Protein AF-A0A183JZL6-F1 (afdb_monomer_lite)

Secondary structure (DSSP, 8-state):
----S----------TTTTTS-HHHHHHHHHHHHH-S-HHHHHHHHHHHH-----HHHHHHHHHHHHHHHHHHHHHHHHHHHHHHHHHS--

pLDDT: mean 73.08, std 14.51, range [39.97, 91.5]

Radius of gyration: 20.12 Å; chains: 1; bounding box: 58×56×25 Å

Structure (mmCIF, N/CA/C/O backbone):
data_AF-A0A183JZL6-F1
#
_entry.id   AF-A0A183JZL6-F1
#
loop_
_atom_site.group_PDB
_atom_site.id
_atom_site.type_symbol
_atom_site.label_atom_id
_atom_site.label_alt_id
_atom_site.label_comp_id
_atom_site.label_asym_id
_atom_site.label_entity_id
_atom_site.label_seq_id
_atom_site.pdbx_PDB_ins_code
_atom_site.Cartn_x
_atom_site.Cartn_y
_atom_site.Cartn_z
_atom_site.occupancy
_atom_site.B_iso_or_equiv
_atom_site.auth_seq_id
_atom_site.auth_comp_id
_atom_site.auth_asym_id
_atom_site.auth_atom_id
_atom_site.pdbx_PDB_model_num
ATOM 1 N N . MET A 1 1 ? -6.559 43.733 -10.974 1.00 53.47 1 MET A N 1
ATOM 2 C CA . MET A 1 1 ? -6.307 43.259 -9.597 1.00 53.47 1 MET A CA 1
ATOM 3 C C . MET A 1 1 ? -5.059 42.393 -9.641 1.00 53.47 1 MET A C 1
ATOM 5 O O . MET A 1 1 ? -5.061 41.416 -10.376 1.00 53.47 1 MET A O 1
ATOM 9 N N . LEU A 1 2 ? -3.976 42.810 -8.980 1.00 54.94 2 LEU A N 1
ATOM 10 C CA . LEU A 1 2 ? -2.679 42.125 -9.009 1.00 54.94 2 LEU A CA 1
ATOM 11 C C . LEU A 1 2 ? -2.568 41.261 -7.746 1.00 54.94 2 LEU A C 1
ATOM 13 O O . LEU A 1 2 ? -2.571 41.790 -6.635 1.00 54.94 2 LEU A O 1
ATOM 17 N N . HIS A 1 3 ? -2.532 39.939 -7.899 1.00 60.59 3 HIS A N 1
ATOM 18 C CA . HIS A 1 3 ? -2.365 39.037 -6.763 1.00 60.59 3 HIS A CA 1
ATOM 19 C C . HIS A 1 3 ? -0.896 39.077 -6.303 1.00 60.59 3 HIS A C 1
ATOM 21 O O . HIS A 1 3 ? -0.024 38.517 -6.953 1.00 60.59 3 HIS A O 1
ATOM 27 N N . ASN A 1 4 ? -0.630 39.761 -5.185 1.00 63.78 4 ASN A N 1
ATOM 28 C CA . ASN A 1 4 ? 0.704 39.999 -4.603 1.00 63.78 4 ASN A CA 1
ATOM 29 C C . ASN A 1 4 ? 1.194 38.881 -3.664 1.00 63.78 4 ASN A C 1
ATOM 31 O O . ASN A 1 4 ? 1.999 39.118 -2.767 1.00 63.78 4 ASN A O 1
ATOM 35 N N . HIS A 1 5 ? 0.713 37.656 -3.846 1.00 71.38 5 HIS A N 1
ATOM 36 C CA . HIS A 1 5 ? 1.273 36.512 -3.138 1.00 71.38 5 HIS A CA 1
ATOM 37 C C . HIS A 1 5 ? 1.821 35.537 -4.168 1.00 71.38 5 HIS A C 1
ATOM 39 O O . HIS A 1 5 ? 1.156 35.220 -5.156 1.00 71.38 5 HIS A O 1
ATOM 45 N N . SER A 1 6 ? 3.042 35.065 -3.937 1.00 64.94 6 SER A N 1
ATOM 46 C CA . SER A 1 6 ? 3.534 33.854 -4.569 1.00 64.94 6 SER A CA 1
ATOM 47 C C . SER A 1 6 ? 2.581 32.740 -4.155 1.00 64.94 6 SER A C 1
ATOM 49 O O . SER A 1 6 ? 2.610 32.259 -3.025 1.00 64.94 6 SER A O 1
ATOM 51 N N . CYS A 1 7 ? 1.670 32.378 -5.055 1.00 59.84 7 CYS A N 1
ATOM 52 C CA . CYS A 1 7 ? 0.840 31.206 -4.873 1.00 59.84 7 CYS A CA 1
ATOM 53 C C . CYS A 1 7 ? 1.781 30.002 -4.937 1.00 59.84 7 CYS A C 1
ATOM 55 O O . CYS A 1 7 ? 2.062 29.469 -6.011 1.00 59.84 7 CYS A O 1
ATOM 57 N N . SER A 1 8 ? 2.308 29.591 -3.782 1.00 60.75 8 SER A N 1
ATOM 58 C CA . SER A 1 8 ? 2.862 28.260 -3.599 1.00 60.75 8 SER A CA 1
ATOM 59 C C . SER A 1 8 ? 1.686 27.292 -3.626 1.00 60.75 8 SER A C 1
ATOM 61 O O . SER A 1 8 ? 1.295 26.699 -2.623 1.00 60.75 8 SER A O 1
ATOM 63 N N . SER A 1 9 ? 1.111 27.103 -4.813 1.00 57.12 9 SER A N 1
ATOM 64 C CA . SER A 1 9 ? 0.442 25.850 -5.114 1.00 57.12 9 SER A CA 1
ATOM 65 C C . SER A 1 9 ? 1.538 24.785 -5.115 1.00 57.12 9 SER A C 1
ATOM 67 O O . SER A 1 9 ? 2.039 24.337 -6.141 1.00 57.12 9 SER A O 1
ATOM 69 N N . SER A 1 10 ? 1.980 24.417 -3.907 1.00 58.66 10 SER A N 1
ATOM 70 C CA . SER A 1 10 ? 2.486 23.087 -3.658 1.00 58.66 10 SER A CA 1
ATOM 71 C C . SER A 1 10 ? 1.369 22.215 -4.177 1.00 58.66 10 SER A C 1
ATOM 73 O O . SER A 1 10 ? 0.260 22.234 -3.636 1.00 58.66 10 SER A O 1
ATOM 75 N N . TRP A 1 11 ? 1.614 21.565 -5.307 1.00 57.72 11 TRP A N 1
ATOM 76 C CA . TRP A 1 11 ? 0.809 20.447 -5.729 1.00 57.72 11 TRP A CA 1
ATOM 77 C C . TRP A 1 11 ? 0.908 19.476 -4.564 1.00 57.72 11 TRP A C 1
ATOM 79 O O . TRP A 1 11 ? 1.859 18.703 -4.476 1.00 57.72 11 TRP A O 1
ATOM 89 N N . MET A 1 12 ? -0.008 19.591 -3.599 1.00 57.75 12 MET A N 1
ATOM 90 C CA . MET A 1 12 ? -0.222 18.560 -2.613 1.00 57.75 12 MET A CA 1
ATOM 91 C C . MET A 1 12 ? -0.628 17.392 -3.479 1.00 57.75 12 MET A C 1
ATOM 93 O O . MET A 1 12 ? -1.760 17.329 -3.959 1.00 57.75 12 MET A O 1
ATOM 97 N N . VAL A 1 13 ? 0.357 16.551 -3.794 1.00 58.06 13 VAL A N 1
ATOM 98 C CA . VAL A 1 13 ? 0.150 15.261 -4.418 1.00 58.06 13 VAL A CA 1
ATOM 99 C C . VAL A 1 13 ? -0.836 14.616 -3.478 1.00 58.06 13 VAL A C 1
ATOM 101 O O . VAL A 1 13 ? -0.504 14.306 -2.334 1.00 58.06 13 VAL A O 1
ATOM 104 N N . CYS A 1 14 ? -2.097 14.627 -3.895 1.00 61.16 14 CYS A N 1
ATOM 105 C CA . CYS A 1 14 ? -3.201 14.255 -3.047 1.00 61.16 14 CYS A CA 1
ATOM 106 C C . CYS A 1 14 ? -3.106 12.744 -2.984 1.00 61.16 14 CYS A C 1
ATOM 108 O O . CYS A 1 14 ? -3.712 12.067 -3.808 1.00 61.16 14 CYS A O 1
ATOM 110 N N . ASP A 1 15 ? -2.238 12.248 -2.098 1.00 67.25 15 ASP A N 1
ATOM 111 C CA . ASP A 1 15 ? -2.021 10.832 -1.903 1.00 67.25 15 ASP A CA 1
ATOM 112 C C . ASP A 1 15 ? -3.384 10.290 -1.453 1.00 67.25 15 ASP A C 1
ATOM 114 O O . ASP A 1 15 ? -3.810 10.576 -0.323 1.00 67.25 15 ASP A O 1
ATOM 118 N N . PRO A 1 16 ? -4.105 9.549 -2.318 1.00 67.12 16 PRO A N 1
ATOM 119 C CA . PRO A 1 16 ? -5.441 9.059 -1.998 1.00 67.12 16 PRO A CA 1
ATOM 120 C C . PRO A 1 16 ? -5.431 8.196 -0.729 1.00 67.12 16 PRO A C 1
ATOM 122 O O . PRO A 1 16 ? -6.466 8.028 -0.079 1.00 67.12 16 PRO A O 1
ATOM 125 N N . TRP A 1 17 ? -4.249 7.694 -0.361 1.00 72.12 17 TRP A N 1
ATOM 126 C CA . TRP A 1 17 ? -3.975 6.884 0.809 1.00 72.12 17 TRP A CA 1
ATOM 127 C C . TRP A 1 17 ? -3.882 7.677 2.087 1.00 72.12 17 TRP A C 1
ATOM 129 O O . TRP A 1 17 ? -4.393 7.180 3.074 1.00 72.12 17 TRP A O 1
ATOM 139 N N . THR A 1 18 ? -3.348 8.898 2.093 1.00 69.19 18 THR A N 1
ATOM 140 C CA . THR A 1 18 ? -3.309 9.726 3.321 1.00 69.19 18 THR A CA 1
ATOM 141 C C . THR A 1 18 ? -4.698 9.990 3.904 1.00 69.19 18 THR A C 1
ATOM 143 O O . THR A 1 18 ? -4.845 10.216 5.101 1.00 69.19 18 THR A O 1
ATOM 146 N N . ARG A 1 19 ? -5.739 9.905 3.066 1.00 73.75 19 ARG A N 1
ATOM 147 C CA . ARG A 1 19 ? -7.144 10.014 3.481 1.00 73.75 19 ARG A CA 1
ATOM 148 C C . ARG A 1 19 ? -7.698 8.724 4.090 1.00 73.75 19 ARG A C 1
ATOM 150 O O . ARG A 1 19 ? -8.696 8.766 4.801 1.00 73.75 19 ARG A O 1
ATOM 157 N N . ARG A 1 20 ? -7.097 7.577 3.768 1.00 79.25 20 ARG A N 1
ATOM 158 C CA . ARG A 1 20 ? -7.54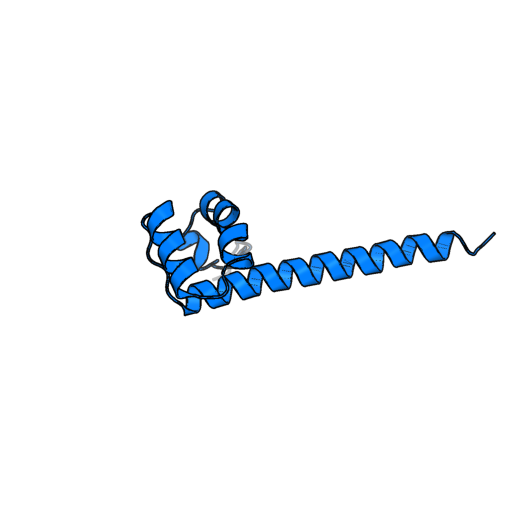8 6.247 4.193 1.00 79.25 20 ARG A CA 1
ATOM 159 C C . ARG A 1 20 ? -6.662 5.680 5.287 1.00 79.25 20 ARG A C 1
ATOM 161 O O . ARG A 1 20 ? -7.171 5.306 6.326 1.00 79.25 20 ARG A O 1
ATOM 168 N N . LEU A 1 21 ? -5.356 5.643 5.099 1.00 80.69 21 LEU A N 1
ATOM 169 C CA . LEU A 1 21 ? -4.374 5.087 6.020 1.00 80.69 21 LEU A CA 1
ATOM 170 C C . LEU A 1 21 ? -3.440 6.197 6.507 1.00 80.69 21 LEU A C 1
ATOM 172 O O . LEU A 1 21 ? -3.058 7.086 5.747 1.00 80.69 21 LEU A O 1
ATOM 176 N N . SER A 1 22 ? -3.057 6.133 7.776 1.00 84.25 22 SER A N 1
ATOM 177 C CA . SER A 1 22 ? -1.950 6.920 8.299 1.00 84.25 22 SER A CA 1
ATOM 178 C C . SER A 1 22 ? -0.639 6.445 7.667 1.00 84.25 22 SER A C 1
ATOM 180 O O . SER A 1 22 ? -0.537 5.326 7.155 1.00 84.25 22 SER A O 1
ATOM 182 N N . SER A 1 23 ? 0.394 7.286 7.712 1.00 82.19 23 SER A N 1
ATOM 183 C CA . SER A 1 23 ? 1.723 6.917 7.211 1.00 82.19 23 SER A CA 1
ATOM 184 C C . SER A 1 23 ? 2.287 5.678 7.916 1.00 82.19 23 SER A C 1
ATOM 186 O O . SER A 1 23 ? 2.913 4.839 7.273 1.00 82.19 23 SER A O 1
ATOM 188 N N . GLU A 1 24 ? 2.024 5.540 9.216 1.00 86.25 24 GLU A N 1
ATOM 189 C CA . GLU A 1 24 ? 2.440 4.387 10.016 1.00 86.25 24 GLU A CA 1
ATOM 190 C C . GLU A 1 24 ? 1.694 3.111 9.606 1.00 86.25 24 GLU A C 1
ATOM 192 O O . GLU A 1 24 ? 2.314 2.077 9.360 1.00 86.25 24 GLU A O 1
ATOM 197 N N . GLU A 1 25 ? 0.369 3.182 9.445 1.00 86.81 25 GLU A N 1
ATOM 198 C CA . GLU A 1 25 ? -0.423 2.056 8.938 1.00 86.81 25 GLU A CA 1
ATOM 199 C C . GLU A 1 25 ? 0.054 1.641 7.539 1.00 86.81 25 GLU A C 1
ATOM 201 O O . GLU A 1 25 ? 0.206 0.452 7.261 1.00 86.81 25 GLU A O 1
ATOM 206 N N . LYS A 1 26 ? 0.346 2.616 6.666 1.00 83.06 26 LYS A N 1
ATOM 207 C CA . LYS A 1 26 ? 0.859 2.375 5.310 1.00 83.06 26 LYS A CA 1
ATOM 208 C C . LYS A 1 26 ? 2.202 1.637 5.337 1.00 83.06 26 LYS A C 1
ATOM 210 O O . LYS A 1 26 ? 2.356 0.679 4.584 1.00 83.06 26 LYS A O 1
ATOM 215 N N . GLU A 1 27 ? 3.145 2.041 6.192 1.00 84.88 27 GLU A N 1
ATOM 216 C CA . GLU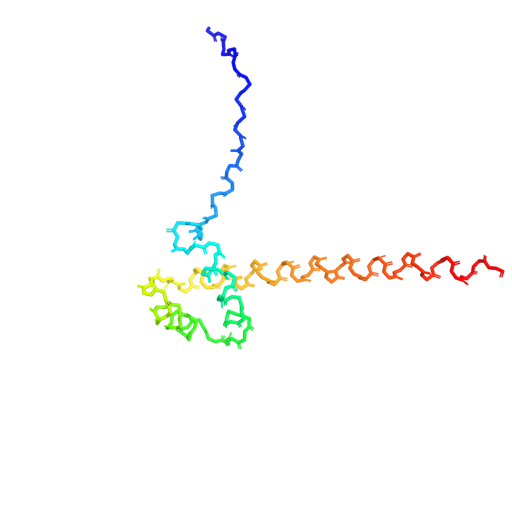 A 1 27 ? 4.430 1.344 6.407 1.00 84.88 27 GLU A CA 1
ATOM 217 C C . GLU A 1 27 ? 4.223 -0.100 6.889 1.00 84.88 27 GLU A C 1
ATOM 219 O O . GLU A 1 27 ? 4.722 -1.039 6.267 1.00 84.88 27 GLU A O 1
ATOM 224 N N . ASN A 1 28 ? 3.399 -0.298 7.920 1.00 87.12 28 ASN A N 1
ATOM 225 C CA . ASN A 1 28 ? 3.130 -1.618 8.505 1.00 87.12 28 ASN A CA 1
ATOM 226 C C . ASN A 1 28 ? 2.439 -2.594 7.535 1.00 87.12 28 ASN A C 1
ATOM 228 O O . ASN A 1 28 ? 2.545 -3.817 7.679 1.00 87.12 28 ASN A O 1
ATOM 232 N N . LEU A 1 29 ? 1.732 -2.070 6.531 1.00 86.69 29 LEU A N 1
ATOM 233 C CA . LEU A 1 29 ? 1.039 -2.855 5.510 1.00 86.69 29 LEU A CA 1
ATOM 234 C C . LEU A 1 29 ? 1.904 -3.169 4.280 1.00 86.69 29 LEU A C 1
ATOM 236 O O . LEU A 1 29 ? 1.565 -4.090 3.535 1.00 86.69 29 LEU A O 1
ATOM 240 N N . LYS A 1 30 ? 3.043 -2.488 4.075 1.00 86.31 30 LYS A N 1
ATOM 241 C CA . LYS A 1 30 ? 3.981 -2.778 2.970 1.00 86.31 30 LYS A CA 1
ATOM 242 C C . LYS A 1 30 ? 4.330 -4.263 2.820 1.00 86.31 30 LYS A C 1
ATOM 244 O O . LYS A 1 30 ? 4.241 -4.753 1.691 1.00 86.31 30 LYS A O 1
ATOM 249 N N . PRO A 1 31 ? 4.712 -5.004 3.882 1.00 85.44 31 PRO A N 1
ATOM 250 C CA . PRO A 1 31 ? 5.025 -6.423 3.736 1.00 85.44 31 PRO A CA 1
ATOM 251 C C . PRO A 1 31 ? 3.803 -7.228 3.284 1.00 85.44 31 PRO A C 1
ATOM 253 O O . PRO A 1 31 ? 3.921 -8.054 2.385 1.00 85.44 31 PRO A O 1
ATOM 256 N N . VAL A 1 32 ? 2.619 -6.946 3.829 1.00 86.31 32 VAL A N 1
ATOM 257 C CA . VAL A 1 32 ? 1.376 -7.640 3.452 1.00 86.31 32 VAL A CA 1
ATOM 258 C C . VAL A 1 32 ? 1.085 -7.454 1.962 1.00 86.31 32 VAL A C 1
ATOM 260 O O . VAL A 1 32 ? 0.862 -8.422 1.245 1.00 86.31 32 VAL A O 1
ATOM 263 N N . ILE A 1 33 ? 1.182 -6.221 1.465 1.00 84.62 33 ILE A N 1
ATOM 264 C CA . ILE A 1 33 ? 0.895 -5.885 0.061 1.00 84.62 33 ILE A CA 1
ATOM 265 C C . ILE A 1 33 ? 1.926 -6.494 -0.901 1.00 84.62 33 ILE A C 1
ATOM 267 O O . ILE A 1 33 ? 1.594 -6.836 -2.037 1.00 84.62 33 ILE A O 1
ATOM 271 N N . LEU A 1 34 ? 3.184 -6.619 -0.470 1.00 81.56 34 LEU A N 1
ATOM 272 C CA . LEU A 1 34 ? 4.253 -7.209 -1.278 1.00 81.56 34 LEU A CA 1
ATOM 273 C C . LEU A 1 34 ? 4.192 -8.739 -1.329 1.00 81.56 34 LEU A C 1
ATOM 275 O O . LEU A 1 34 ? 4.577 -9.313 -2.348 1.00 81.56 34 LEU A O 1
ATOM 279 N N . HIS A 1 35 ? 3.755 -9.386 -0.248 1.00 80.75 35 HIS A N 1
ATOM 280 C CA . HIS A 1 35 ? 3.777 -10.844 -0.121 1.00 80.75 35 HIS A CA 1
ATOM 281 C C . HIS A 1 35 ? 2.459 -11.517 -0.514 1.00 80.75 35 HIS A C 1
ATOM 283 O O . HIS A 1 35 ? 2.486 -12.644 -1.008 1.00 80.75 35 HIS A O 1
ATOM 289 N N . CYS A 1 36 ? 1.317 -10.847 -0.353 1.00 81.75 36 CYS A N 1
ATOM 290 C CA . CYS A 1 36 ? 0.031 -11.397 -0.768 1.00 81.75 36 CYS A CA 1
ATOM 291 C C . CYS A 1 36 ? -0.117 -11.394 -2.298 1.00 81.75 36 CYS A C 1
ATOM 293 O O . CYS A 1 36 ? 0.147 -10.402 -2.986 1.00 81.75 36 CYS A O 1
ATOM 295 N N . GLN A 1 37 ? -0.568 -12.528 -2.839 1.00 78.81 37 GLN A N 1
ATOM 296 C CA . GLN A 1 37 ? -0.832 -12.676 -4.272 1.00 78.81 37 GLN A CA 1
ATOM 297 C C . GLN A 1 37 ? -2.230 -12.177 -4.657 1.00 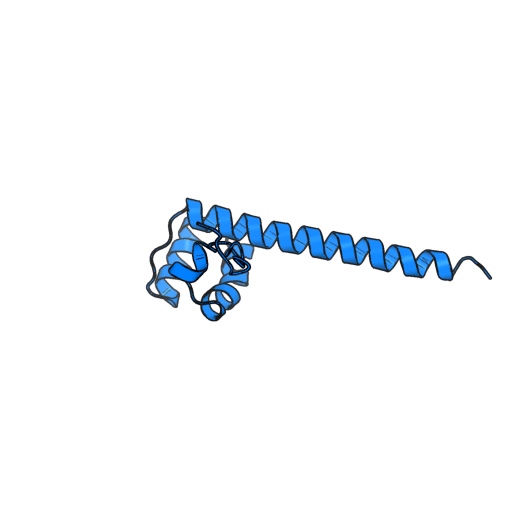78.81 37 GLN A C 1
ATOM 299 O O . GLN A 1 37 ? -2.385 -11.618 -5.744 1.00 78.81 37 GLN A O 1
ATOM 304 N N . SER A 1 38 ? -3.213 -12.332 -3.764 1.00 87.81 38 SER A N 1
ATOM 305 C CA . SER A 1 38 ? -4.600 -11.912 -3.978 1.00 87.81 38 SER A CA 1
ATOM 306 C C . SER A 1 38 ? -4.871 -10.507 -3.443 1.00 87.81 38 SER A C 1
ATOM 308 O O . SER A 1 38 ? -4.354 -10.114 -2.396 1.00 87.81 38 SER A O 1
ATOM 310 N N . ALA A 1 39 ? -5.722 -9.756 -4.147 1.00 87.50 39 ALA A N 1
ATOM 311 C CA . ALA A 1 39 ? -6.212 -8.467 -3.669 1.00 87.50 39 ALA A CA 1
ATOM 312 C C . ALA A 1 39 ? -7.153 -8.626 -2.464 1.00 87.50 39 ALA A C 1
ATOM 314 O O . ALA A 1 39 ? -7.109 -7.799 -1.557 1.00 87.50 39 ALA A O 1
ATOM 315 N N . ASP A 1 40 ? -7.950 -9.695 -2.423 1.00 90.19 40 ASP A N 1
ATOM 316 C CA . ASP A 1 40 ? -8.922 -9.931 -1.351 1.00 90.19 40 ASP A CA 1
ATOM 317 C C . ASP A 1 40 ? -8.239 -10.218 -0.009 1.00 90.19 40 ASP A C 1
ATOM 319 O O . ASP A 1 40 ? -8.665 -9.694 1.020 1.00 90.19 40 ASP A O 1
ATOM 323 N N . ASP A 1 41 ? -7.117 -10.943 -0.024 1.00 89.88 41 ASP A N 1
ATOM 324 C CA . ASP A 1 41 ? -6.310 -11.209 1.176 1.00 89.88 41 ASP A CA 1
ATOM 325 C C . ASP A 1 41 ? -5.745 -9.909 1.764 1.00 89.88 41 ASP A C 1
ATOM 327 O O . ASP A 1 41 ? -5.754 -9.696 2.979 1.00 89.88 41 ASP A O 1
ATOM 331 N N . VAL A 1 42 ? -5.291 -9.000 0.894 1.00 89.00 42 VAL A N 1
ATOM 332 C CA . VAL A 1 42 ? -4.789 -7.682 1.302 1.00 89.00 42 VAL A CA 1
ATOM 333 C C . VAL A 1 42 ? -5.921 -6.832 1.877 1.00 89.00 42 VAL A C 1
ATOM 335 O O . VAL A 1 42 ? -5.742 -6.217 2.925 1.00 89.00 42 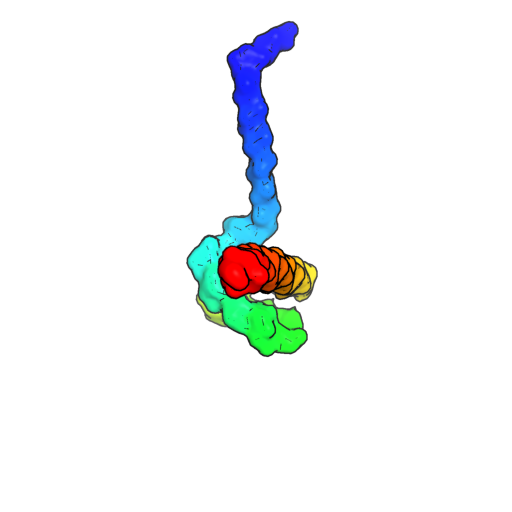VAL A O 1
ATOM 338 N N . ILE A 1 43 ? -7.096 -6.817 1.239 1.00 91.50 43 ILE A N 1
ATOM 339 C CA . ILE A 1 43 ? -8.275 -6.089 1.738 1.00 91.50 43 ILE A CA 1
ATOM 340 C C . ILE A 1 43 ? -8.693 -6.628 3.112 1.00 91.50 43 ILE A C 1
ATOM 342 O O . ILE A 1 43 ? -8.937 -5.841 4.029 1.00 91.50 43 ILE A O 1
ATOM 346 N N . GLY A 1 44 ? -8.738 -7.954 3.270 1.00 91.31 44 GLY A N 1
ATOM 347 C CA . GLY A 1 44 ? -9.053 -8.623 4.530 1.00 91.31 44 GLY A CA 1
ATOM 348 C C . GLY A 1 44 ? -8.072 -8.251 5.637 1.00 91.31 44 GLY A C 1
ATOM 349 O O . GLY A 1 44 ? -8.496 -7.824 6.709 1.00 91.31 44 GLY A O 1
ATOM 350 N N . SER A 1 45 ? -6.769 -8.309 5.354 1.00 90.12 45 SER A N 1
ATOM 351 C CA . SER A 1 45 ? -5.732 -7.966 6.331 1.00 90.12 45 SER A CA 1
ATOM 352 C C . SER A 1 45 ? -5.735 -6.480 6.709 1.00 90.12 45 SER A C 1
ATOM 354 O O . SER A 1 45 ? -5.549 -6.136 7.876 1.00 90.12 45 SER A O 1
ATOM 356 N N . ILE A 1 46 ? -5.998 -5.578 5.758 1.00 89.56 46 ILE A N 1
ATOM 357 C CA . ILE A 1 46 ? -6.138 -4.143 6.047 1.00 89.56 46 ILE A CA 1
ATOM 358 C C . ILE A 1 46 ? -7.341 -3.906 6.956 1.00 89.56 46 ILE A C 1
ATOM 360 O O . ILE A 1 46 ? -7.218 -3.208 7.966 1.00 89.56 46 ILE A O 1
ATOM 364 N N . LYS A 1 47 ? -8.485 -4.518 6.635 1.00 91.19 47 LYS A N 1
ATOM 365 C CA . LYS A 1 47 ? -9.697 -4.414 7.447 1.00 91.19 47 LYS A CA 1
ATOM 366 C C . LYS A 1 47 ? -9.486 -4.975 8.853 1.00 91.19 47 LYS A C 1
ATOM 368 O O . LYS A 1 47 ? -9.930 -4.357 9.810 1.00 91.19 47 LYS A O 1
ATOM 373 N N . GLU A 1 48 ? -8.791 -6.099 8.985 1.00 91.25 48 GLU A N 1
ATOM 374 C CA . GLU A 1 48 ? -8.468 -6.717 10.274 1.00 91.25 48 GLU A CA 1
ATOM 375 C C . GLU A 1 48 ? -7.560 -5.822 11.130 1.00 91.25 48 GLU A C 1
ATOM 377 O O . GLU A 1 48 ? -7.839 -5.602 12.305 1.00 91.25 48 GLU A O 1
ATOM 382 N N . ARG A 1 49 ? -6.489 -5.273 10.544 1.00 88.88 49 ARG A N 1
ATOM 383 C CA . ARG A 1 49 ? -5.461 -4.529 11.290 1.00 88.88 49 ARG A CA 1
ATOM 384 C C . ARG A 1 49 ? -5.821 -3.077 11.578 1.00 88.88 49 ARG A C 1
ATOM 386 O O . ARG A 1 49 ? -5.353 -2.525 12.565 1.00 88.88 49 ARG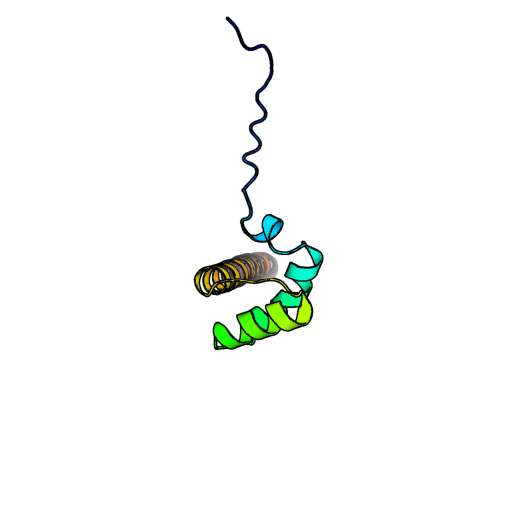 A O 1
ATOM 393 N N . THR A 1 50 ? -6.596 -2.446 10.700 1.00 86.75 50 THR A N 1
ATOM 394 C CA . THR A 1 50 ? -6.891 -1.002 10.779 1.00 86.75 50 THR A CA 1
ATOM 395 C C . THR A 1 50 ? -8.380 -0.701 10.935 1.00 86.75 50 THR A C 1
ATOM 397 O O . THR A 1 50 ? -8.751 0.432 11.228 1.00 86.75 50 THR A O 1
ATOM 400 N N . GLY A 1 51 ? -9.264 -1.682 10.713 1.00 88.44 51 GLY A N 1
ATOM 401 C CA . GLY A 1 51 ? -10.714 -1.468 10.666 1.00 88.44 51 GLY A CA 1
ATOM 402 C C . GLY A 1 51 ? -11.196 -0.739 9.408 1.00 88.44 51 GLY A C 1
ATOM 403 O O . GLY A 1 51 ? -12.393 -0.492 9.259 1.00 88.44 51 GLY A O 1
ATOM 404 N N . LYS A 1 52 ? -10.291 -0.378 8.489 1.00 87.88 52 LYS A N 1
ATOM 405 C CA . LYS A 1 52 ? -10.600 0.496 7.355 1.00 87.88 52 LYS A CA 1
ATOM 406 C C . LYS A 1 52 ? -10.943 -0.288 6.103 1.00 87.88 52 LYS A C 1
ATOM 408 O O . LYS A 1 52 ? -10.399 -1.357 5.835 1.00 87.88 52 LYS A O 1
ATOM 413 N N . GLN A 1 53 ? -11.842 0.283 5.309 1.00 87.19 53 GLN A N 1
ATOM 414 C CA . GLN A 1 53 ? -12.252 -0.299 4.041 1.00 87.19 53 GLN A CA 1
ATOM 415 C C . GLN A 1 53 ? -11.403 0.246 2.891 1.00 87.19 53 GLN A C 1
ATOM 417 O O . GLN A 1 53 ? -11.262 1.457 2.705 1.00 87.19 53 GLN A O 1
ATOM 422 N N . VAL A 1 54 ? -10.881 -0.675 2.090 1.00 85.88 54 VAL A N 1
ATOM 423 C CA . VAL A 1 54 ? -10.125 -0.408 0.865 1.00 85.88 54 VAL A CA 1
ATOM 424 C C . VAL A 1 54 ? -10.700 -1.246 -0.274 1.00 85.88 54 VAL A C 1
ATOM 426 O O . VAL A 1 54 ? -11.271 -2.310 -0.041 1.00 85.88 54 VAL A O 1
ATOM 429 N N . THR A 1 55 ? -10.591 -0.750 -1.503 1.00 89.19 55 THR A N 1
ATOM 430 C CA . THR A 1 55 ? -11.108 -1.421 -2.703 1.00 89.19 55 THR A CA 1
ATOM 431 C C . THR A 1 55 ? -9.995 -2.161 -3.458 1.00 89.19 55 THR A C 1
ATOM 433 O O . THR A 1 55 ? -8.811 -1.884 -3.260 1.00 89.19 55 THR A O 1
ATOM 436 N N . PRO A 1 56 ? -10.322 -3.074 -4.386 1.00 88.31 56 PRO A N 1
ATOM 437 C CA . PRO A 1 56 ? -9.309 -3.737 -5.212 1.00 88.31 56 PRO A CA 1
ATOM 438 C C . PRO A 1 56 ? -8.471 -2.770 -6.067 1.00 88.31 56 PRO A C 1
ATOM 440 O O . PRO A 1 56 ? -7.284 -3.005 -6.293 1.00 88.31 56 PRO A O 1
ATOM 443 N N . VAL A 1 57 ? -9.071 -1.661 -6.523 1.00 87.00 57 VAL A N 1
ATOM 444 C CA . VAL A 1 57 ? -8.373 -0.600 -7.278 1.00 87.00 57 VAL A CA 1
ATOM 445 C C . VAL A 1 57 ? -7.290 0.037 -6.418 1.00 87.00 57 VAL A C 1
ATOM 447 O O . VAL A 1 57 ? -6.169 0.254 -6.878 1.00 87.00 57 VAL A O 1
ATOM 450 N N . ASP A 1 58 ? -7.624 0.261 -5.152 1.00 84.69 58 ASP A N 1
ATOM 451 C CA . ASP A 1 58 ? -6.709 0.768 -4.149 1.00 84.69 58 ASP A CA 1
ATOM 452 C C . ASP A 1 58 ? -5.528 -0.219 -4.018 1.00 84.69 58 ASP A C 1
ATOM 454 O O . ASP A 1 58 ? -4.379 0.146 -4.259 1.00 84.69 58 ASP A O 1
ATOM 458 N N . VAL A 1 59 ? -5.773 -1.502 -3.743 1.00 86.62 59 VAL A N 1
ATOM 459 C CA . VAL A 1 59 ? -4.686 -2.494 -3.590 1.00 86.62 59 VAL A CA 1
ATOM 460 C C . VAL A 1 59 ? -3.767 -2.554 -4.818 1.00 86.62 59 VAL A C 1
ATOM 462 O O . VAL A 1 59 ? -2.539 -2.596 -4.681 1.00 86.62 59 VAL A O 1
ATOM 465 N N . LYS A 1 60 ? -4.338 -2.492 -6.027 1.00 85.50 60 LYS A N 1
ATOM 466 C CA . LYS A 1 60 ? -3.571 -2.441 -7.280 1.00 85.50 60 LYS A CA 1
ATOM 467 C C . LYS A 1 60 ? -2.658 -1.211 -7.342 1.00 85.50 60 LYS A C 1
ATOM 469 O O . LYS A 1 60 ? -1.504 -1.336 -7.751 1.00 85.50 60 LYS A O 1
ATOM 474 N N . GLY A 1 61 ? -3.152 -0.054 -6.902 1.00 83.19 61 GLY A N 1
ATOM 475 C CA . GLY A 1 61 ? -2.372 1.176 -6.779 1.00 83.19 61 GLY A CA 1
ATOM 476 C C . GLY A 1 61 ? -1.193 1.032 -5.813 1.00 83.19 61 GLY A C 1
ATOM 477 O O . GLY A 1 61 ? -0.061 1.323 -6.197 1.00 83.19 61 GLY A O 1
ATOM 478 N N . MET A 1 62 ? -1.418 0.493 -4.606 1.00 82.69 62 MET A N 1
ATOM 479 C CA . MET A 1 62 ? -0.341 0.302 -3.612 1.00 82.69 62 MET A CA 1
ATOM 480 C C . MET A 1 62 ? 0.757 -0.609 -4.143 1.00 82.69 62 MET A C 1
ATOM 482 O O . MET A 1 62 ? 1.946 -0.327 -3.999 1.00 82.69 62 MET A O 1
ATOM 486 N N . LYS A 1 63 ? 0.359 -1.713 -4.778 1.00 83.94 63 LYS A N 1
ATOM 487 C CA . LYS A 1 63 ? 1.308 -2.666 -5.343 1.00 83.94 63 LYS A CA 1
ATOM 488 C C . LYS A 1 63 ? 2.136 -2.021 -6.457 1.00 83.94 63 LYS A C 1
ATOM 490 O O . LYS A 1 63 ? 3.338 -2.274 -6.540 1.00 83.94 63 LYS A O 1
ATOM 495 N N . GLY A 1 64 ? 1.522 -1.154 -7.264 1.00 82.19 64 GLY A N 1
ATOM 496 C CA . GLY A 1 64 ? 2.199 -0.356 -8.287 1.00 82.19 64 GLY A CA 1
ATOM 497 C C . GLY A 1 64 ? 3.217 0.631 -7.708 1.00 82.19 64 GLY A C 1
ATOM 498 O O . GLY A 1 64 ? 4.369 0.635 -8.145 1.00 82.19 64 GLY A O 1
ATOM 499 N N . GLU A 1 65 ? 2.840 1.412 -6.691 1.00 79.69 65 GLU A N 1
ATOM 500 C CA . GLU A 1 65 ? 3.745 2.362 -6.020 1.00 79.69 65 GLU A CA 1
ATOM 501 C C . GLU A 1 65 ? 4.949 1.652 -5.388 1.00 79.69 65 GLU A C 1
ATOM 503 O O . GLU A 1 65 ? 6.095 2.042 -5.617 1.00 79.69 65 GLU A O 1
ATOM 508 N N . LEU A 1 66 ? 4.708 0.569 -4.640 1.00 78.81 66 LEU A N 1
ATOM 509 C CA . LEU A 1 66 ? 5.771 -0.188 -3.971 1.00 78.81 66 LEU A CA 1
ATOM 510 C C . LEU A 1 66 ? 6.713 -0.875 -4.967 1.00 78.81 66 LEU A C 1
ATOM 512 O O . LEU A 1 66 ? 7.918 -0.959 -4.725 1.00 78.81 66 LEU A O 1
ATOM 516 N N . SER A 1 67 ? 6.182 -1.338 -6.100 1.00 74.12 67 SER A N 1
ATOM 517 C CA . SER A 1 67 ? 6.996 -1.916 -7.175 1.00 74.12 67 SER A CA 1
ATOM 518 C C . SER A 1 67 ? 7.828 -0.846 -7.884 1.00 74.12 67 SER A C 1
ATOM 520 O O . SER A 1 67 ? 9.012 -1.058 -8.132 1.00 74.12 67 SER A O 1
ATOM 522 N N . THR A 1 68 ? 7.250 0.333 -8.136 1.00 74.31 68 THR A N 1
ATOM 523 C CA . THR A 1 68 ? 7.947 1.465 -8.769 1.00 74.31 68 THR A CA 1
ATOM 524 C C . THR A 1 68 ? 9.077 1.988 -7.880 1.00 74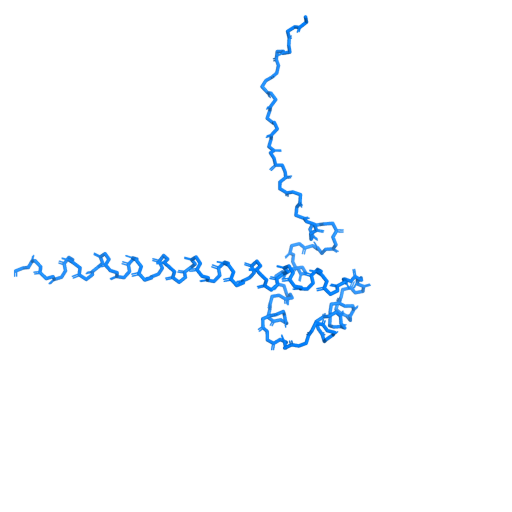.31 68 THR A C 1
ATOM 526 O O . THR A 1 68 ? 10.190 2.191 -8.362 1.00 74.31 68 THR A O 1
ATOM 529 N N . GLY A 1 69 ? 8.837 2.117 -6.569 1.00 64.19 69 GLY A N 1
ATOM 530 C CA . GLY A 1 69 ? 9.873 2.483 -5.598 1.00 64.19 69 GLY A CA 1
ATOM 531 C C . GLY A 1 69 ? 11.044 1.495 -5.588 1.00 64.19 69 GLY A C 1
ATOM 532 O O . GLY A 1 69 ? 12.200 1.913 -5.644 1.00 64.19 69 GLY A O 1
ATOM 533 N N . LYS A 1 70 ? 10.761 0.183 -5.625 1.00 63.03 70 LYS A N 1
ATOM 534 C CA . LYS A 1 70 ? 11.800 -0.856 -5.751 1.00 63.03 70 LYS A CA 1
ATOM 535 C C . LYS A 1 70 ? 12.575 -0.760 -7.065 1.00 63.03 70 LYS A C 1
ATOM 537 O O . LYS A 1 70 ? 13.794 -0.901 -7.053 1.00 63.03 70 LYS A O 1
ATOM 542 N N . CYS A 1 71 ? 11.904 -0.519 -8.192 1.00 59.09 71 CYS A N 1
ATOM 543 C CA . CYS A 1 71 ? 12.568 -0.367 -9.488 1.00 59.09 71 CYS A CA 1
ATOM 544 C C . CYS A 1 71 ? 13.545 0.818 -9.496 1.00 59.09 71 CYS A C 1
ATOM 546 O O . CYS A 1 71 ? 14.666 0.676 -9.983 1.00 59.09 71 CYS A O 1
ATOM 548 N N . ILE A 1 72 ? 13.152 1.953 -8.910 1.00 60.56 72 ILE A N 1
ATOM 549 C CA . ILE A 1 72 ? 14.010 3.139 -8.789 1.00 60.56 72 ILE A CA 1
ATOM 550 C C . ILE A 1 72 ? 15.209 2.847 -7.875 1.00 60.56 72 ILE A C 1
ATOM 552 O O . ILE A 1 72 ? 16.344 3.150 -8.240 1.00 60.56 72 ILE A O 1
ATOM 556 N N . GLU A 1 73 ? 14.995 2.200 -6.724 1.00 58.72 73 GLU A N 1
ATOM 557 C CA . GLU A 1 73 ? 16.086 1.827 -5.813 1.00 58.72 73 GLU A CA 1
ATOM 558 C C . GLU A 1 73 ? 17.097 0.880 -6.484 1.00 58.72 73 GLU A C 1
ATOM 560 O O . GLU A 1 73 ? 18.308 1.087 -6.387 1.00 58.72 73 GLU A O 1
ATOM 565 N N . ILE A 1 74 ? 16.617 -0.138 -7.207 1.00 66.44 74 ILE A N 1
ATOM 566 C CA . ILE A 1 74 ? 17.471 -1.077 -7.946 1.00 66.44 74 ILE A CA 1
ATOM 567 C C . ILE A 1 74 ? 18.260 -0.342 -9.031 1.00 66.44 74 ILE A C 1
ATOM 569 O O . ILE A 1 74 ? 19.466 -0.560 -9.146 1.00 66.44 74 ILE A O 1
ATOM 573 N N . TYR A 1 75 ? 17.617 0.549 -9.787 1.00 59.59 75 TYR A N 1
ATOM 574 C CA . TYR A 1 75 ? 18.274 1.349 -10.819 1.00 59.59 75 TYR A CA 1
ATOM 575 C C . TYR A 1 75 ? 19.436 2.173 -10.245 1.00 59.59 75 TYR A C 1
ATOM 577 O O . TYR A 1 75 ? 20.567 2.053 -10.718 1.00 59.59 75 TYR A O 1
ATOM 585 N N . PHE A 1 76 ? 19.208 2.928 -9.164 1.00 62.47 76 PHE A N 1
ATOM 586 C CA . PHE A 1 76 ? 20.272 3.693 -8.505 1.00 62.47 76 PHE A CA 1
ATOM 587 C C . PHE A 1 76 ? 21.355 2.797 -7.897 1.00 62.47 76 PHE A C 1
ATOM 589 O O . PHE A 1 76 ? 22.539 3.119 -7.990 1.00 62.47 76 PHE A O 1
ATOM 596 N N . ARG A 1 77 ? 20.989 1.649 -7.315 1.00 65.44 77 ARG A N 1
ATOM 597 C CA . ARG A 1 77 ? 21.951 0.689 -6.755 1.00 65.44 77 ARG A CA 1
ATOM 598 C C . ARG A 1 77 ? 22.850 0.086 -7.838 1.00 65.44 77 ARG A C 1
ATOM 600 O O . ARG A 1 77 ? 24.048 -0.067 -7.610 1.00 65.44 77 ARG A O 1
ATOM 607 N N . LEU A 1 78 ? 22.299 -0.250 -9.003 1.00 64.75 78 LEU A N 1
ATOM 608 C CA . LEU A 1 78 ? 23.062 -0.753 -10.148 1.00 64.75 78 LEU A CA 1
ATOM 609 C C . LEU A 1 78 ? 23.966 0.337 -10.740 1.00 64.75 78 LEU A C 1
ATOM 611 O O . LEU A 1 78 ? 25.144 0.084 -10.982 1.00 64.75 78 LEU A O 1
ATOM 615 N N . HIS A 1 79 ? 23.459 1.561 -10.896 1.00 58.31 79 HIS A N 1
ATOM 616 C CA . HIS A 1 79 ? 24.224 2.672 -11.467 1.00 58.31 79 HIS A CA 1
ATOM 617 C C . HIS A 1 79 ? 25.324 3.196 -10.519 1.00 58.31 79 HIS A C 1
ATOM 619 O O . HIS A 1 79 ? 26.407 3.571 -10.962 1.00 58.31 79 HIS A O 1
ATOM 625 N N . SER A 1 80 ? 25.093 3.159 -9.202 1.00 58.12 80 SER A N 1
ATOM 626 C CA . SER A 1 80 ? 26.100 3.481 -8.178 1.00 58.12 80 SER A CA 1
ATOM 627 C C . SER A 1 80 ? 27.224 2.436 -8.125 1.00 58.12 80 SER A C 1
ATOM 629 O O . SER A 1 80 ? 28.401 2.790 -8.062 1.00 58.12 80 SER A O 1
ATOM 631 N N . LYS A 1 81 ? 26.890 1.142 -8.258 1.00 55.59 81 LYS A N 1
ATOM 632 C CA . LYS A 1 81 ? 27.885 0.059 -8.383 1.00 55.59 81 LYS A CA 1
ATOM 633 C C . LYS A 1 81 ? 28.701 0.132 -9.673 1.00 55.59 81 LYS A C 1
ATOM 635 O O . LYS A 1 81 ? 29.853 -0.289 -9.680 1.00 55.59 81 LYS A O 1
ATOM 640 N N . ALA A 1 82 ? 28.128 0.658 -10.754 1.00 53.66 82 ALA A N 1
ATOM 641 C CA . ALA A 1 82 ? 28.882 0.902 -11.976 1.00 53.66 82 ALA A CA 1
ATOM 642 C C . ALA A 1 82 ? 29.969 1.966 -11.727 1.00 53.66 82 ALA A C 1
ATOM 644 O O . ALA A 1 82 ? 31.127 1.739 -12.060 1.00 53.66 82 ALA A O 1
ATOM 645 N N . GLY A 1 83 ? 29.643 3.064 -11.030 1.00 51.44 83 GLY A N 1
ATOM 646 C CA . GLY A 1 83 ? 30.582 4.150 -10.706 1.00 51.44 83 GLY A CA 1
ATOM 647 C C . GLY A 1 83 ? 31.857 3.725 -9.960 1.00 51.44 83 GLY A C 1
ATOM 648 O O . GLY A 1 83 ? 32.928 4.269 -10.222 1.00 51.44 83 GLY A O 1
ATOM 649 N N . THR A 1 84 ? 31.781 2.728 -9.074 1.00 49.34 84 THR A N 1
ATOM 650 C CA . THR A 1 84 ? 32.947 2.214 -8.331 1.00 49.34 84 THR A CA 1
ATOM 651 C C . THR A 1 84 ? 33.798 1.223 -9.127 1.00 49.34 84 THR A C 1
ATOM 653 O O . THR A 1 84 ? 34.991 1.098 -8.850 1.00 49.34 84 THR A O 1
ATOM 656 N N . ALA A 1 85 ? 33.240 0.556 -10.142 1.00 48.41 85 ALA A N 1
ATOM 657 C CA . ALA A 1 85 ? 33.990 -0.360 -11.001 1.00 48.41 85 ALA A CA 1
ATOM 658 C C . ALA A 1 85 ? 34.932 0.384 -11.967 1.00 48.41 85 ALA A C 1
ATOM 660 O O . ALA A 1 85 ? 36.073 -0.038 -12.147 1.00 48.41 85 ALA A O 1
ATOM 661 N N . TYR A 1 86 ? 34.516 1.532 -12.523 1.00 47.47 86 TYR A N 1
ATOM 662 C CA . TYR A 1 86 ? 35.353 2.316 -13.451 1.00 47.47 86 TYR A CA 1
ATOM 663 C C . TYR A 1 86 ? 36.585 2.956 -12.785 1.00 47.47 86 TYR A C 1
ATOM 665 O O . TYR A 1 86 ? 37.581 3.217 -13.459 1.00 47.47 86 TYR A O 1
ATOM 673 N N . ALA A 1 87 ? 36.544 3.197 -11.470 1.00 47.88 87 ALA A N 1
ATOM 674 C CA . ALA A 1 87 ? 37.669 3.757 -10.718 1.00 47.88 87 ALA A CA 1
ATOM 675 C C . ALA A 1 87 ? 38.757 2.714 -10.386 1.00 47.88 87 ALA A C 1
ATOM 677 O O . ALA A 1 87 ? 39.898 3.083 -10.117 1.00 47.88 87 ALA A O 1
ATOM 678 N N . ALA A 1 88 ? 38.429 1.418 -10.420 1.00 51.06 88 ALA A N 1
ATOM 679 C CA . ALA A 1 88 ? 39.357 0.338 -10.079 1.00 51.06 88 ALA A CA 1
ATOM 680 C C . ALA A 1 88 ? 40.178 -0.181 -11.277 1.00 51.06 88 ALA A C 1
ATOM 682 O O . ALA A 1 88 ? 41.166 -0.880 -11.075 1.00 51.06 88 ALA A O 1
ATOM 683 N N . THR A 1 89 ? 39.805 0.159 -12.517 1.00 44.78 89 THR A N 1
ATOM 684 C CA . THR A 1 89 ? 40.473 -0.320 -13.749 1.00 44.78 89 THR A CA 1
ATOM 685 C C . THR A 1 89 ? 41.419 0.714 -14.383 1.00 44.78 89 THR A C 1
ATOM 687 O O . THR A 1 89 ? 41.925 0.504 -15.481 1.00 44.78 89 THR A O 1
ATOM 690 N N . LYS A 1 90 ? 41.662 1.844 -13.705 1.00 49.12 90 LYS A N 1
ATOM 691 C CA . LYS A 1 90 ? 42.613 2.900 -14.102 1.00 49.12 90 LYS A CA 1
ATOM 692 C C . LYS A 1 90 ? 43.761 3.003 -13.084 1.00 49.12 90 LYS A C 1
ATOM 694 O O . LYS A 1 90 ? 43.925 4.034 -12.434 1.00 49.12 90 LYS A O 1
ATOM 699 N N . ARG A 1 91 ? 44.540 1.932 -12.933 1.00 39.97 91 ARG A N 1
ATOM 700 C CA . ARG A 1 91 ? 45.881 1.970 -12.330 1.00 39.97 91 ARG A CA 1
ATOM 701 C C . ARG A 1 91 ? 46.881 1.338 -13.276 1.00 39.97 91 ARG A C 1
ATOM 703 O O . ARG A 1 91 ? 46.514 0.304 -13.872 1.00 39.97 91 ARG A O 1
#

Sequence (91 aa):
MLHNHSCSSSWMVCDPWTRRLSSEEKENLKPVILHCQSADDVIGSIKERTGKQVTPVDVKGMKGELSTGKCIEIYFRLHSKAGTAYAATKR

Foldseek 3Di:
DDDPDPPPPPVPVPPVCVVFDPPVLLVVLLVVLQPDPDLVSSQVVSCVPPVTGDDSVRSVVSNVVSVVVVVVVVVCVVVVVVVVVVVVPPD

Organism: NCBI:txid6186